Protein AF-A0A952E6E7-F1 (afdb_monomer)

pLDDT: mean 78.13, std 19.63, range [36.59, 94.69]

Secondary structure (DSSP, 8-state):
------------S---S-TT----HHHHHHHH-TT-HHHHHHHHHHHHHTT-HHHHHHHHHHHHHTT----HHHHHHHHHHTT---

Structure (mmCIF, N/CA/C/O backbone):
data_AF-A0A952E6E7-F1
#
_entry.id   AF-A0A952E6E7-F1
#
loop_
_atom_site.group_PDB
_atom_site.id
_atom_site.type_symbol
_atom_site.label_atom_id
_atom_site.label_alt_id
_atom_site.label_comp_id
_atom_site.label_asym_id
_atom_site.label_entity_id
_atom_site.label_seq_id
_atom_site.pdbx_PDB_ins_code
_atom_site.Cartn_x
_atom_site.Cartn_y
_atom_site.Cartn_z
_atom_site.occupancy
_atom_site.B_iso_or_equiv
_atom_site.auth_seq_id
_atom_site.auth_comp_id
_atom_site.auth_asym_id
_atom_site.auth_atom_id
_atom_site.pdbx_PDB_model_num
ATOM 1 N N . MET A 1 1 ? 53.517 -4.963 4.328 1.00 45.28 1 MET A N 1
ATOM 2 C CA . MET A 1 1 ? 52.901 -3.664 3.997 1.00 45.28 1 MET A CA 1
ATOM 3 C C . MET A 1 1 ? 51.665 -3.531 4.855 1.00 45.28 1 MET A C 1
ATOM 5 O O . MET A 1 1 ? 50.731 -4.304 4.700 1.00 45.28 1 MET A O 1
ATOM 9 N N . ILE A 1 2 ? 51.771 -2.671 5.859 1.00 43.81 2 ILE A N 1
ATOM 10 C CA . ILE A 1 2 ? 50.730 -2.356 6.832 1.00 43.81 2 ILE A CA 1
ATOM 11 C C . ILE A 1 2 ? 49.940 -1.140 6.341 1.00 43.81 2 ILE A C 1
ATOM 13 O O . ILE A 1 2 ? 50.540 -0.221 5.802 1.00 43.81 2 ILE A O 1
ATOM 17 N N . HIS A 1 3 ? 48.632 -1.202 6.587 1.00 36.59 3 HIS A N 1
ATOM 18 C CA . HIS A 1 3 ? 47.691 -0.125 6.902 1.00 36.59 3 HIS A CA 1
ATOM 19 C C . HIS A 1 3 ? 47.528 1.113 5.997 1.00 36.59 3 HIS A C 1
ATOM 21 O O . HIS A 1 3 ? 48.441 1.897 5.790 1.00 36.59 3 HIS A O 1
ATOM 27 N N . GLU A 1 4 ? 46.238 1.313 5.687 1.00 52.12 4 GLU A N 1
ATOM 28 C CA . GLU A 1 4 ? 45.490 2.576 5.763 1.00 52.12 4 GLU A CA 1
ATOM 29 C C . GLU A 1 4 ? 45.546 3.517 4.557 1.00 52.12 4 GLU A C 1
ATOM 31 O O . GLU A 1 4 ? 46.513 4.230 4.342 1.00 52.12 4 GLU A O 1
ATOM 36 N N . GLU A 1 5 ? 44.411 3.625 3.858 1.00 45.47 5 GLU A N 1
ATOM 37 C CA . GLU A 1 5 ? 43.840 4.954 3.646 1.00 45.47 5 GLU A CA 1
ATOM 38 C C . GLU A 1 5 ? 42.309 4.884 3.584 1.00 45.47 5 GLU A C 1
ATOM 40 O O . GLU A 1 5 ? 41.688 4.298 2.695 1.00 45.47 5 GLU A O 1
ATOM 45 N N . LYS A 1 6 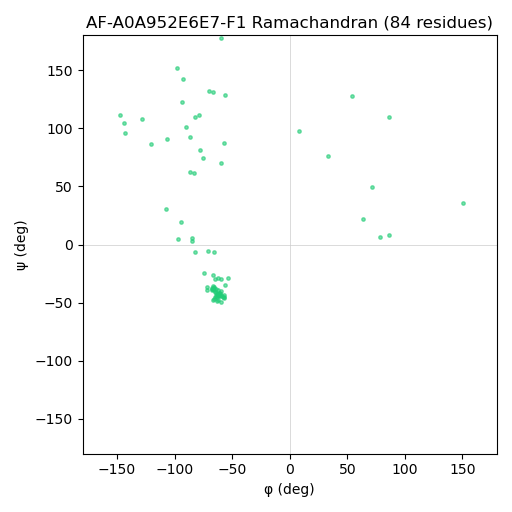? 41.703 5.459 4.619 1.00 64.69 6 LYS A N 1
ATOM 46 C CA . LYS A 1 6 ? 40.273 5.668 4.789 1.00 64.69 6 LYS A CA 1
ATOM 47 C C . LYS A 1 6 ? 39.970 7.040 4.180 1.00 64.69 6 LYS A C 1
ATOM 49 O O . LYS A 1 6 ? 40.212 8.048 4.832 1.00 64.69 6 LYS A O 1
ATOM 54 N N . SER A 1 7 ? 39.428 7.093 2.967 1.00 45.56 7 SER A N 1
ATOM 55 C CA . SER A 1 7 ? 38.990 8.357 2.358 1.00 45.56 7 SER A CA 1
ATOM 56 C C . SER A 1 7 ? 37.465 8.428 2.361 1.00 45.56 7 SER A C 1
ATOM 58 O O . SER A 1 7 ? 36.763 7.925 1.489 1.00 45.56 7 SER A O 1
ATOM 60 N N . HIS A 1 8 ? 36.979 9.000 3.460 1.00 55.72 8 HIS A N 1
ATOM 61 C CA . HIS A 1 8 ? 35.597 9.339 3.764 1.00 55.72 8 HIS A CA 1
ATOM 62 C C . HIS A 1 8 ? 35.251 10.635 3.014 1.00 55.72 8 HIS A C 1
ATOM 64 O O . HIS A 1 8 ? 35.768 11.695 3.360 1.00 55.72 8 HIS A O 1
ATOM 70 N N . VAL A 1 9 ? 34.373 10.572 2.010 1.00 50.75 9 VAL A N 1
ATOM 71 C CA . VAL A 1 9 ? 33.744 11.765 1.419 1.00 50.75 9 VAL A CA 1
ATOM 72 C C . VAL A 1 9 ? 32.231 11.649 1.583 1.00 50.75 9 VAL A C 1
ATOM 74 O O . VAL A 1 9 ? 31.528 11.113 0.739 1.00 50.75 9 VAL A O 1
ATOM 77 N N . LEU A 1 10 ? 31.785 12.106 2.754 1.00 42.78 10 LEU A N 1
ATOM 78 C CA . LEU A 1 10 ? 30.581 12.903 3.006 1.00 42.78 10 LEU A CA 1
ATOM 79 C C . LEU A 1 10 ? 29.357 12.642 2.103 1.00 42.78 10 LEU A C 1
ATOM 81 O O . LEU A 1 10 ? 28.984 13.491 1.296 1.00 42.78 10 LEU A O 1
ATOM 85 N N . GLU A 1 11 ? 28.649 11.539 2.343 1.00 47.72 11 GLU A N 1
ATOM 86 C CA . GLU A 1 11 ? 27.198 11.500 2.127 1.00 47.72 11 GLU A CA 1
ATOM 87 C C . GLU A 1 11 ? 26.526 11.831 3.471 1.00 47.72 11 GLU A C 1
ATOM 89 O O . GLU A 1 11 ? 26.844 11.231 4.496 1.00 47.72 11 GLU A O 1
ATOM 94 N N . GLY A 1 12 ? 25.692 12.877 3.499 1.00 43.91 12 GLY A N 1
ATOM 95 C CA . GLY A 1 12 ? 25.110 13.451 4.722 1.00 43.91 12 GLY A CA 1
ATOM 96 C C . GLY A 1 12 ? 24.248 12.476 5.545 1.00 43.91 12 GLY A C 1
ATOM 97 O O . GLY A 1 12 ? 24.024 11.339 5.135 1.00 43.91 12 GLY A O 1
ATOM 98 N N . PRO A 1 13 ? 23.711 12.898 6.707 1.00 48.81 13 PRO A N 1
ATOM 99 C CA . PRO A 1 13 ? 22.923 12.025 7.571 1.00 48.81 13 PRO A CA 1
ATOM 100 C C . PRO A 1 13 ? 21.527 11.803 6.975 1.00 48.81 13 PRO A C 1
ATOM 102 O O . PRO A 1 13 ? 20.548 12.368 7.443 1.00 48.81 13 PRO A O 1
ATOM 105 N N . GLN A 1 14 ? 21.418 10.994 5.924 1.00 43.03 14 GLN A N 1
ATOM 106 C CA . GLN A 1 14 ? 20.148 10.490 5.420 1.00 43.03 14 GLN A CA 1
ATOM 107 C C . GLN A 1 14 ? 20.335 9.062 4.927 1.00 43.03 14 GLN A C 1
ATOM 109 O O . GLN A 1 14 ? 20.899 8.848 3.860 1.00 43.03 14 GLN A O 1
ATOM 114 N N . LYS A 1 15 ? 19.842 8.121 5.742 1.00 46.38 15 LYS A N 1
ATOM 115 C CA . LYS A 1 15 ? 19.338 6.765 5.426 1.00 46.38 15 LYS A CA 1
ATOM 116 C C . LYS A 1 15 ? 19.544 5.790 6.592 1.00 46.38 15 LYS A C 1
ATOM 118 O O . LYS A 1 15 ? 19.707 4.597 6.397 1.00 46.38 15 LYS A O 1
ATOM 123 N N . THR A 1 16 ? 19.417 6.249 7.833 1.00 41.88 16 THR A N 1
ATOM 124 C CA . THR A 1 16 ? 19.013 5.360 8.932 1.00 41.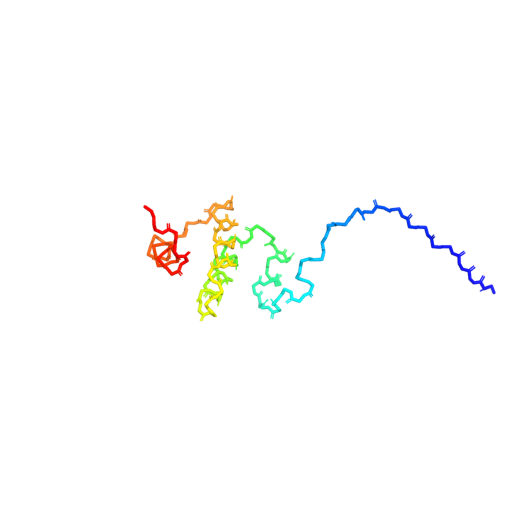88 16 THR A CA 1
ATOM 125 C C . THR A 1 16 ? 17.489 5.297 8.992 1.00 41.88 16 THR A C 1
ATOM 127 O O . THR A 1 16 ? 16.862 5.693 9.967 1.00 41.88 16 THR A O 1
ATOM 130 N N . VAL A 1 17 ? 16.858 4.805 7.926 1.00 46.41 17 VAL A N 1
ATOM 131 C CA . VAL A 1 17 ? 15.459 4.378 7.990 1.00 46.41 17 VAL A CA 1
ATOM 132 C C . VAL A 1 17 ? 15.423 2.976 7.413 1.00 46.41 17 VAL A C 1
ATOM 134 O O . VAL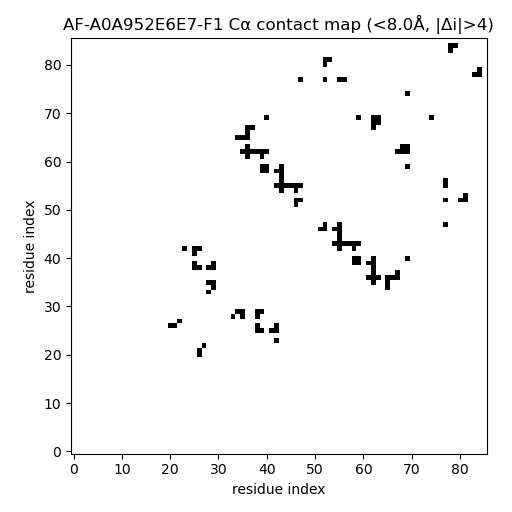 A 1 17 ? 15.579 2.782 6.214 1.00 46.41 17 VAL A O 1
ATOM 137 N N . SER A 1 18 ? 15.215 1.987 8.278 1.00 48.12 18 SER A N 1
ATOM 138 C CA . SER A 1 18 ? 14.828 0.621 7.910 1.00 48.12 18 SER A CA 1
ATOM 139 C C . SER A 1 18 ? 15.875 -0.277 7.227 1.00 48.12 18 SER A C 1
ATOM 141 O O . SER A 1 18 ? 15.559 -1.002 6.296 1.00 48.12 18 SER A O 1
ATOM 143 N N . GLU A 1 19 ? 17.091 -0.391 7.765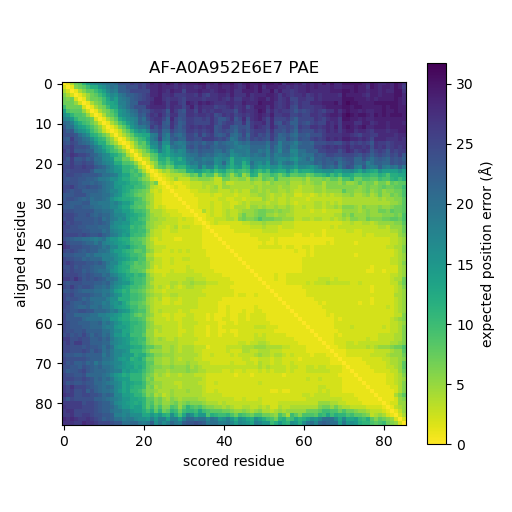 1.00 42.44 19 GLU A N 1
ATOM 144 C CA . GLU A 1 19 ? 18.015 -1.481 7.368 1.00 42.44 19 GLU A CA 1
ATOM 145 C C . GLU A 1 19 ? 17.502 -2.891 7.776 1.00 42.44 19 GLU A C 1
ATOM 147 O O . GLU A 1 19 ? 18.015 -3.922 7.353 1.00 42.44 19 GLU A O 1
ATOM 152 N N . ALA A 1 20 ? 16.392 -2.944 8.525 1.00 44.56 20 ALA A N 1
ATOM 153 C CA . ALA A 1 20 ? 15.565 -4.130 8.745 1.00 44.56 20 ALA A CA 1
ATOM 154 C C . ALA A 1 20 ? 14.213 -4.057 8.001 1.00 44.56 20 ALA A C 1
ATOM 156 O O . ALA A 1 20 ? 13.212 -4.572 8.505 1.00 44.56 20 ALA A O 1
ATOM 157 N N . ALA A 1 21 ? 14.144 -3.385 6.840 1.00 48.31 21 ALA A N 1
ATOM 158 C CA . ALA A 1 21 ? 12.973 -3.335 5.962 1.00 48.31 21 ALA A CA 1
ATOM 159 C C . ALA A 1 21 ? 12.568 -4.756 5.556 1.00 48.31 21 ALA A C 1
ATOM 161 O O . ALA A 1 21 ? 13.041 -5.314 4.573 1.00 48.31 21 ALA A O 1
ATOM 162 N N . GLN A 1 22 ? 11.737 -5.356 6.406 1.00 56.81 22 GLN A N 1
ATOM 163 C CA . GLN A 1 22 ? 10.980 -6.592 6.272 1.00 56.81 22 GLN A CA 1
ATOM 164 C C . GLN A 1 22 ? 11.355 -7.383 5.014 1.00 56.81 22 GLN A C 1
ATOM 166 O O . GLN A 1 22 ? 10.855 -7.084 3.928 1.00 56.81 22 GLN A O 1
ATOM 171 N N . LYS A 1 23 ? 12.233 -8.391 5.176 1.00 62.19 23 LYS A N 1
ATOM 172 C CA . LYS A 1 23 ? 12.608 -9.401 4.163 1.00 62.19 23 LYS A CA 1
ATOM 173 C C . LYS A 1 23 ? 11.376 -10.197 3.725 1.00 62.19 23 LYS A C 1
ATOM 175 O O . LYS A 1 23 ? 11.198 -11.366 4.050 1.00 62.19 23 LYS A O 1
ATOM 180 N N . THR A 1 24 ? 10.491 -9.540 3.003 1.00 68.12 24 THR A N 1
ATOM 181 C CA . THR A 1 24 ? 9.349 -10.145 2.343 1.00 68.12 24 THR A CA 1
ATOM 182 C C . THR A 1 24 ? 9.730 -10.380 0.885 1.00 68.12 24 THR A C 1
ATOM 184 O O . THR A 1 24 ? 10.579 -9.660 0.347 1.00 68.12 24 THR A O 1
ATOM 187 N N . PRO A 1 25 ? 9.141 -11.384 0.219 1.00 75.44 25 PRO A N 1
ATOM 188 C CA . PRO A 1 25 ? 9.366 -11.602 -1.210 1.00 75.44 25 PRO A CA 1
ATOM 189 C C . PRO A 1 25 ? 9.092 -10.340 -2.047 1.00 75.44 25 PRO A C 1
ATOM 191 O O . PRO A 1 25 ? 9.760 -10.121 -3.053 1.00 75.44 25 PRO A O 1
ATOM 194 N N . PHE A 1 26 ? 8.195 -9.462 -1.586 1.00 81.62 26 PHE A N 1
ATOM 195 C CA . PHE A 1 26 ? 7.889 -8.190 -2.238 1.00 81.62 26 PHE A CA 1
ATOM 196 C C . PHE A 1 26 ? 9.049 -7.194 -2.198 1.00 81.62 26 PHE A C 1
ATOM 198 O O . PHE A 1 26 ? 9.299 -6.525 -3.192 1.00 81.62 26 PHE A O 1
ATOM 205 N N . THR A 1 27 ? 9.803 -7.128 -1.095 1.00 81.56 27 THR A N 1
ATOM 206 C CA . THR A 1 27 ? 10.980 -6.249 -0.997 1.00 81.56 27 THR A CA 1
ATOM 207 C C . THR A 1 27 ? 12.033 -6.636 -2.031 1.00 81.56 27 THR A C 1
ATOM 209 O O . THR A 1 27 ? 12.494 -5.776 -2.770 1.00 81.56 27 THR A O 1
ATOM 212 N N . LYS A 1 28 ? 12.314 -7.937 -2.187 1.00 83.00 28 LYS A N 1
ATOM 213 C CA . LYS A 1 28 ? 13.221 -8.424 -3.241 1.00 83.00 28 LYS A CA 1
ATOM 214 C C . LYS A 1 28 ? 12.700 -8.119 -4.646 1.00 83.00 28 LYS A C 1
ATOM 216 O O . LYS A 1 28 ? 13.479 -7.786 -5.530 1.00 83.00 28 LYS A O 1
ATOM 221 N N . ALA A 1 29 ? 11.391 -8.243 -4.865 1.00 83.62 29 ALA A N 1
ATOM 222 C CA . ALA A 1 29 ? 10.778 -7.936 -6.156 1.00 83.62 29 ALA A CA 1
ATOM 223 C C . ALA A 1 29 ? 10.884 -6.441 -6.506 1.00 83.62 29 ALA A C 1
ATOM 225 O O . ALA A 1 29 ? 11.130 -6.107 -7.662 1.00 83.62 29 ALA A O 1
ATOM 226 N N . ILE A 1 30 ? 10.756 -5.558 -5.512 1.00 85.62 30 ILE A N 1
ATOM 227 C CA . ILE A 1 30 ? 10.929 -4.107 -5.658 1.00 85.62 30 ILE A CA 1
ATOM 228 C C . ILE A 1 30 ? 12.406 -3.745 -5.866 1.00 85.62 30 ILE A C 1
ATOM 230 O O . ILE A 1 30 ? 12.708 -2.898 -6.698 1.00 85.62 30 ILE A O 1
ATOM 234 N N . GLU A 1 31 ? 13.335 -4.404 -5.171 1.00 85.19 31 GLU A N 1
ATOM 235 C CA . GLU A 1 31 ? 14.778 -4.230 -5.396 1.00 85.19 31 GLU A CA 1
ATOM 236 C C . GLU A 1 31 ? 15.191 -4.672 -6.807 1.00 85.19 31 GLU A C 1
ATOM 238 O O . GLU A 1 31 ? 15.959 -3.983 -7.474 1.00 85.19 31 GLU A O 1
ATOM 243 N N . ALA A 1 32 ? 14.655 -5.800 -7.285 1.00 87.31 32 ALA A N 1
ATOM 244 C CA . ALA A 1 32 ? 14.926 -6.314 -8.625 1.00 87.31 32 ALA A CA 1
ATOM 245 C C . ALA A 1 32 ? 14.251 -5.479 -9.725 1.00 87.31 32 ALA A C 1
ATOM 247 O O . ALA A 1 32 ? 14.811 -5.299 -10.806 1.00 87.31 32 ALA A O 1
ATOM 248 N N . ASN A 1 33 ? 13.040 -4.980 -9.471 1.00 83.31 33 ASN A N 1
ATOM 249 C CA . ASN A 1 33 ? 12.320 -4.099 -10.376 1.00 83.31 33 ASN A CA 1
ATOM 250 C C . ASN A 1 33 ? 11.529 -3.039 -9.587 1.00 83.31 33 ASN A C 1
ATOM 252 O O . ASN A 1 33 ? 10.367 -3.267 -9.233 1.00 83.31 33 ASN A O 1
ATOM 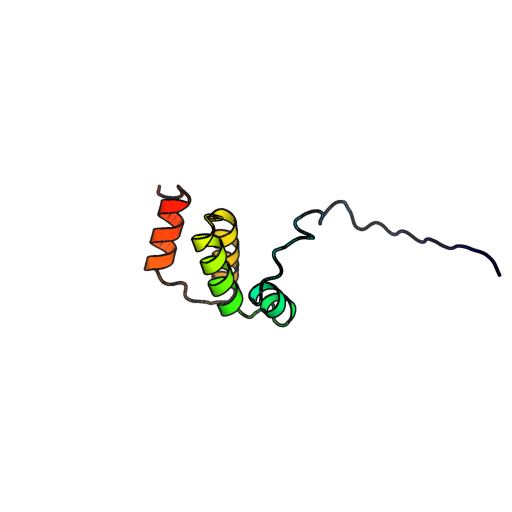256 N N . PRO A 1 34 ? 12.093 -1.833 -9.397 1.00 84.50 34 PRO A N 1
ATOM 257 C CA . PRO A 1 34 ? 11.435 -0.767 -8.641 1.00 84.50 34 PRO A CA 1
ATOM 258 C C . PRO A 1 34 ? 10.231 -0.168 -9.375 1.00 84.50 34 PRO A C 1
ATOM 260 O O . PRO A 1 34 ? 9.515 0.659 -8.825 1.00 84.50 34 PRO A O 1
ATOM 263 N N . ARG A 1 35 ? 9.976 -0.572 -10.625 1.00 87.81 35 ARG A N 1
ATOM 264 C CA . ARG A 1 35 ? 8.786 -0.175 -11.387 1.00 87.81 35 ARG A CA 1
ATOM 265 C C . ARG A 1 35 ? 7.676 -1.222 -11.324 1.00 87.81 35 ARG A C 1
ATOM 267 O O . ARG A 1 35 ? 6.645 -1.061 -11.979 1.00 87.81 35 ARG A O 1
ATOM 274 N N . LEU A 1 36 ? 7.858 -2.288 -10.543 1.00 90.00 36 LEU A N 1
ATOM 275 C CA . LEU A 1 36 ? 6.866 -3.340 -10.377 1.00 90.00 36 LEU A CA 1
ATOM 276 C C . LEU A 1 36 ? 5.761 -2.895 -9.418 1.00 90.00 36 LEU A C 1
ATOM 278 O O . LEU A 1 36 ? 5.726 -3.248 -8.242 1.00 90.00 36 LEU A O 1
ATOM 282 N N . ALA A 1 37 ? 4.818 -2.133 -9.953 1.00 90.88 37 ALA A N 1
ATOM 283 C CA . ALA A 1 37 ? 3.739 -1.529 -9.187 1.00 90.88 37 ALA A CA 1
ATOM 284 C C . ALA A 1 37 ? 2.847 -2.554 -8.448 1.00 90.88 37 ALA A C 1
ATOM 286 O O . ALA A 1 37 ? 2.338 -2.272 -7.365 1.00 90.88 37 ALA A O 1
ATOM 287 N N . ALA A 1 38 ? 2.715 -3.769 -8.995 1.00 90.12 38 ALA A N 1
ATOM 288 C CA . ALA A 1 38 ? 2.025 -4.878 -8.336 1.00 90.12 38 ALA A CA 1
ATOM 289 C C . ALA A 1 38 ? 2.723 -5.320 -7.034 1.00 90.12 38 ALA A C 1
ATOM 291 O O . ALA A 1 38 ? 2.046 -5.576 -6.045 1.00 90.12 38 ALA A O 1
ATOM 292 N N . ALA A 1 39 ? 4.062 -5.325 -6.989 1.00 91.00 39 ALA A N 1
ATOM 293 C CA . ALA A 1 39 ? 4.802 -5.707 -5.786 1.00 91.00 39 ALA A CA 1
ATOM 294 C C . ALA A 1 39 ? 4.603 -4.702 -4.643 1.00 91.00 39 ALA A C 1
ATOM 296 O O . ALA A 1 39 ? 4.486 -5.109 -3.490 1.00 91.00 39 ALA A O 1
ATOM 297 N N . TYR A 1 40 ? 4.495 -3.407 -4.961 1.00 92.50 40 TYR A N 1
ATOM 298 C CA . TYR A 1 40 ? 4.100 -2.390 -3.985 1.00 92.50 40 TYR A CA 1
ATOM 299 C C . TYR A 1 40 ? 2.681 -2.640 -3.462 1.00 92.50 40 TYR A C 1
ATOM 301 O O . TYR A 1 40 ? 2.464 -2.631 -2.257 1.00 92.50 40 TYR A O 1
ATOM 309 N N . TYR A 1 41 ? 1.716 -2.944 -4.336 1.00 94.56 41 TYR A N 1
ATOM 310 C CA . TYR A 1 41 ? 0.354 -3.268 -3.898 1.00 94.56 41 TYR A CA 1
ATOM 311 C C . TYR A 1 41 ? 0.293 -4.512 -2.994 1.00 94.56 41 TYR A C 1
ATOM 313 O O . TYR A 1 41 ? -0.379 -4.498 -1.961 1.00 94.56 41 TYR A O 1
ATOM 321 N N . ASP A 1 42 ? 1.014 -5.575 -3.342 1.00 92.81 42 ASP A N 1
ATOM 322 C CA . ASP A 1 42 ? 1.034 -6.799 -2.541 1.00 92.81 42 ASP A CA 1
ATOM 323 C C . ASP A 1 42 ? 1.719 -6.584 -1.186 1.00 92.81 42 ASP A C 1
ATOM 325 O O . ASP A 1 42 ? 1.245 -7.077 -0.157 1.00 92.81 42 ASP A O 1
ATOM 329 N N . ARG A 1 43 ? 2.785 -5.774 -1.155 1.00 93.00 43 ARG A N 1
ATOM 330 C CA . ARG A 1 43 ? 3.430 -5.361 0.095 1.00 93.00 43 ARG A CA 1
ATOM 331 C C . ARG A 1 43 ? 2.507 -4.483 0.943 1.00 93.00 43 ARG A C 1
ATOM 333 O O . ARG A 1 43 ? 2.399 -4.725 2.145 1.00 93.00 43 ARG A O 1
ATOM 340 N N . ALA A 1 44 ? 1.742 -3.580 0.327 1.00 94.06 44 ALA A N 1
ATOM 341 C CA . ALA A 1 44 ? 0.721 -2.790 1.010 1.00 94.06 44 ALA A CA 1
ATOM 342 C C . ALA A 1 44 ? -0.372 -3.664 1.640 1.00 94.06 44 ALA A C 1
ATOM 344 O O . ALA A 1 44 ? -0.774 -3.424 2.777 1.00 94.06 44 ALA A O 1
ATOM 345 N N . ASN A 1 45 ? -0.836 -4.704 0.939 1.00 93.94 45 ASN A N 1
ATOM 346 C CA . ASN A 1 45 ? -1.777 -5.679 1.497 1.00 93.94 45 ASN A CA 1
ATOM 347 C C . ASN A 1 45 ? -1.173 -6.418 2.700 1.00 93.94 45 ASN A C 1
ATOM 349 O O . ASN A 1 45 ? -1.847 -6.611 3.712 1.00 93.94 45 ASN A O 1
ATOM 353 N N . ALA A 1 46 ? 0.099 -6.820 2.614 1.00 92.50 46 ALA A N 1
ATOM 354 C CA . ALA A 1 46 ? 0.787 -7.473 3.723 1.00 92.50 46 ALA A CA 1
ATOM 355 C C . ALA A 1 46 ? 0.896 -6.548 4.946 1.00 92.50 46 ALA A C 1
ATOM 357 O O . ALA A 1 46 ? 0.611 -6.980 6.062 1.00 92.50 46 ALA A O 1
ATOM 358 N N . PHE A 1 47 ? 1.243 -5.275 4.745 1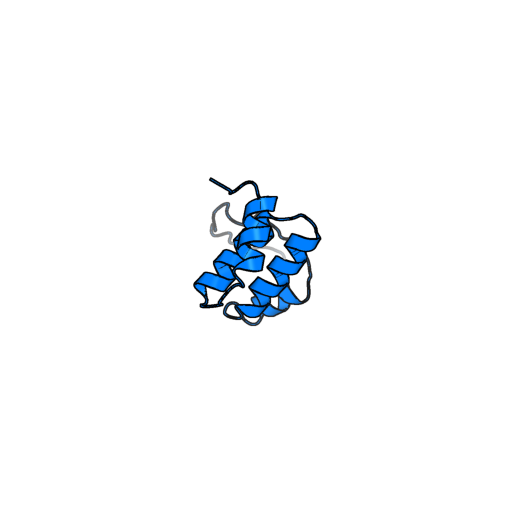.00 92.94 47 PHE A N 1
ATOM 359 C CA . PHE A 1 47 ? 1.262 -4.269 5.805 1.00 92.94 47 PHE A CA 1
ATOM 360 C C . PHE A 1 47 ? -0.125 -4.003 6.394 1.00 92.94 47 PHE A C 1
ATOM 362 O O . PHE A 1 47 ? -0.268 -3.956 7.613 1.00 92.94 47 PHE A O 1
ATOM 369 N N . TYR A 1 48 ? -1.157 -3.919 5.552 1.00 93.12 48 TYR A N 1
ATOM 370 C CA . TYR A 1 48 ? -2.545 -3.774 5.988 1.00 93.12 48 TYR A CA 1
ATOM 371 C C . TYR A 1 48 ? -2.965 -4.916 6.920 1.00 93.12 48 TYR A C 1
ATOM 373 O O . TYR A 1 48 ? -3.507 -4.668 7.993 1.00 93.12 48 TYR A O 1
ATOM 381 N N . ASN A 1 49 ? -2.645 -6.163 6.561 1.00 90.94 49 ASN A N 1
ATOM 382 C CA . ASN A 1 49 ? -2.954 -7.333 7.387 1.00 90.94 49 ASN A CA 1
ATOM 383 C C . ASN A 1 49 ? -2.171 -7.361 8.711 1.00 90.94 49 ASN A C 1
ATOM 385 O O . ASN A 1 49 ? -2.639 -7.947 9.683 1.00 90.94 49 ASN A O 1
ATOM 389 N N . LYS A 1 50 ? -0.994 -6.727 8.761 1.00 90.69 50 LYS A N 1
ATOM 390 C CA . LYS A 1 50 ? -0.198 -6.559 9.987 1.00 90.69 50 LYS A CA 1
ATOM 391 C C . LYS A 1 50 ? -0.658 -5.386 10.861 1.00 90.69 50 LYS A C 1
ATOM 393 O O . LYS A 1 50 ? -0.127 -5.215 11.952 1.00 90.69 50 LYS A O 1
ATOM 398 N N . GLY A 1 51 ? -1.601 -4.569 10.390 1.00 91.00 51 GLY A N 1
ATOM 399 C CA . GLY A 1 51 ? -2.000 -3.328 11.058 1.00 91.00 51 GLY A CA 1
ATOM 400 C C . GLY A 1 51 ? -1.037 -2.155 10.835 1.00 91.00 51 GLY A C 1
ATOM 401 O O . GLY A 1 51 ? -1.222 -1.088 11.412 1.00 91.00 51 GLY A O 1
ATOM 402 N N . GLU A 1 52 ? -0.023 -2.316 9.982 1.00 93.56 52 GLU A N 1
ATOM 403 C CA . GLU A 1 52 ? 0.956 -1.278 9.640 1.00 93.56 52 GLU A CA 1
ATOM 404 C C . GLU A 1 52 ? 0.396 -0.356 8.537 1.00 93.56 52 GLU A C 1
ATOM 406 O O . GLU A 1 52 ? 0.909 -0.286 7.419 1.00 93.56 52 GLU A O 1
ATOM 411 N N . TYR A 1 53 ? -0.711 0.333 8.826 1.00 93.19 53 TYR A N 1
ATOM 412 C CA . TYR A 1 53 ? -1.489 1.066 7.818 1.00 93.19 53 TYR A CA 1
ATOM 413 C C . TYR A 1 53 ? -0.745 2.246 7.180 1.00 93.19 53 TYR A C 1
ATOM 415 O O . TYR A 1 53 ? -1.003 2.572 6.023 1.00 93.19 53 TYR A O 1
ATOM 423 N N . GLU A 1 54 ? 0.181 2.882 7.897 1.00 91.19 54 GLU A N 1
ATOM 424 C CA . GLU A 1 54 ? 0.999 3.969 7.344 1.00 91.19 54 GLU A CA 1
ATOM 425 C C . GLU A 1 54 ? 1.924 3.461 6.235 1.00 91.19 54 GLU A C 1
ATOM 427 O O . GLU A 1 54 ? 1.919 4.009 5.136 1.00 91.19 54 GLU A O 1
ATOM 432 N N . LYS A 1 55 ? 2.618 2.342 6.470 1.00 91.06 55 LYS A N 1
ATOM 433 C CA . LYS A 1 55 ? 3.475 1.702 5.459 1.00 91.06 55 LYS A CA 1
ATOM 434 C C . LYS A 1 55 ? 2.670 1.168 4.281 1.00 91.06 55 LYS A C 1
ATOM 436 O O . LYS A 1 55 ? 3.097 1.271 3.136 1.00 91.06 55 LYS A O 1
ATOM 441 N N . ALA A 1 56 ? 1.473 0.640 4.547 1.00 93.81 56 ALA A N 1
ATOM 442 C CA . ALA A 1 56 ? 0.556 0.260 3.479 1.00 93.81 56 ALA A CA 1
ATOM 443 C C . ALA A 1 56 ? 0.190 1.464 2.594 1.00 93.81 56 ALA A C 1
ATOM 445 O O . ALA A 1 56 ? 0.128 1.322 1.377 1.00 93.81 56 ALA A O 1
ATOM 446 N N . TRP A 1 57 ? -0.022 2.647 3.180 1.00 93.75 57 TRP A N 1
ATOM 447 C CA . TRP A 1 57 ? -0.280 3.875 2.425 1.00 93.75 57 TRP A CA 1
ATOM 448 C C . TRP A 1 57 ? 0.908 4.306 1.567 1.00 93.75 57 TRP A C 1
ATOM 450 O O . TRP A 1 57 ? 0.704 4.600 0.393 1.00 93.75 57 TRP A O 1
ATOM 460 N N . GLU A 1 58 ? 2.123 4.288 2.113 1.00 93.12 58 GLU A N 1
ATOM 461 C CA . GLU A 1 58 ? 3.344 4.616 1.361 1.00 93.12 58 GLU A CA 1
ATOM 462 C C . GLU A 1 58 ? 3.507 3.717 0.127 1.00 93.12 58 GLU A C 1
ATOM 464 O O . GLU A 1 58 ? 3.750 4.196 -0.983 1.00 93.12 58 GLU A O 1
ATOM 469 N N . ASP A 1 59 ? 3.291 2.411 0.294 1.00 94.06 59 ASP A N 1
ATOM 470 C CA . ASP A 1 59 ? 3.346 1.455 -0.808 1.00 94.06 59 ASP A CA 1
ATOM 471 C C . ASP A 1 59 ? 2.219 1.663 -1.826 1.00 94.06 59 ASP A C 1
ATOM 473 O O . ASP A 1 59 ? 2.439 1.565 -3.035 1.00 94.06 59 ASP A O 1
ATOM 477 N N . ILE A 1 60 ? 1.009 1.994 -1.370 1.00 94.69 60 ILE A N 1
ATOM 478 C CA . ILE A 1 60 ? -0.097 2.358 -2.260 1.00 94.69 60 ILE A CA 1
ATOM 479 C C . ILE A 1 60 ? 0.234 3.598 -3.089 1.00 94.69 60 ILE A C 1
ATOM 481 O O . ILE A 1 60 ? -0.065 3.617 -4.286 1.00 94.69 60 ILE A O 1
ATOM 485 N N . ASP A 1 61 ? 0.850 4.614 -2.495 1.00 94.00 61 ASP A N 1
ATOM 486 C CA . ASP A 1 61 ? 1.229 5.836 -3.201 1.00 94.00 61 ASP A CA 1
ATOM 487 C C . ASP A 1 61 ? 2.337 5.563 -4.230 1.00 94.00 61 ASP A C 1
ATOM 489 O O . ASP A 1 61 ? 2.254 6.035 -5.371 1.00 94.00 61 ASP A O 1
ATOM 493 N N . GLY A 1 62 ? 3.304 4.704 -3.891 1.00 92.06 62 GLY A N 1
ATOM 494 C CA . GLY A 1 62 ? 4.300 4.188 -4.834 1.00 92.06 62 GLY A CA 1
ATOM 495 C C . GLY A 1 62 ? 3.665 3.426 -6.002 1.00 92.06 62 GLY A C 1
ATOM 496 O O . GLY A 1 62 ? 3.921 3.736 -7.168 1.00 92.06 62 GLY A O 1
ATOM 497 N N . ALA A 1 63 ? 2.758 2.487 -5.714 1.00 93.81 63 ALA A N 1
ATOM 498 C CA . ALA A 1 63 ? 2.042 1.721 -6.733 1.00 93.81 63 ALA A CA 1
ATOM 499 C C . ALA A 1 63 ? 1.259 2.639 -7.690 1.00 93.81 63 ALA A C 1
ATOM 501 O O . ALA A 1 63 ? 1.323 2.477 -8.911 1.00 93.81 63 ALA A O 1
ATOM 502 N N . ARG A 1 64 ? 0.549 3.638 -7.152 1.00 94.00 64 ARG A N 1
ATOM 503 C CA . ARG A 1 64 ? -0.220 4.614 -7.942 1.00 94.00 64 ARG A CA 1
ATOM 504 C C . ARG A 1 64 ? 0.668 5.483 -8.822 1.00 94.00 64 ARG A C 1
ATOM 506 O O . ARG A 1 64 ? 0.307 5.728 -9.970 1.00 94.00 64 ARG A O 1
ATOM 513 N N . SER A 1 65 ? 1.818 5.914 -8.307 1.00 92.81 65 SER A N 1
ATOM 514 C CA . SER A 1 65 ? 2.802 6.708 -9.057 1.00 92.81 65 SER A CA 1
ATOM 515 C C . SER A 1 65 ? 3.368 5.940 -10.255 1.00 92.81 65 SER A C 1
ATOM 517 O O . SER A 1 65 ? 3.681 6.527 -11.286 1.00 92.81 65 SER A O 1
ATOM 519 N N . LEU A 1 66 ? 3.422 4.611 -10.155 1.00 91.38 66 LEU A N 1
ATOM 520 C CA . LEU A 1 66 ? 3.804 3.707 -11.241 1.00 91.38 66 LEU A CA 1
ATOM 521 C C . LEU A 1 66 ? 2.637 3.342 -12.182 1.00 91.38 66 LEU A C 1
ATOM 523 O O . LEU A 1 66 ? 2.803 2.515 -13.077 1.00 91.38 66 LEU A O 1
ATOM 527 N N . GLY A 1 67 ? 1.458 3.944 -11.999 1.00 92.06 67 GLY A N 1
ATOM 528 C CA . GLY A 1 67 ? 0.273 3.716 -12.829 1.00 92.06 67 GLY A CA 1
ATOM 529 C C . GLY A 1 67 ? -0.587 2.522 -12.406 1.00 92.06 67 GLY A C 1
ATOM 530 O O . GLY A 1 67 ? -1.529 2.168 -13.117 1.00 92.06 67 GLY A O 1
ATOM 531 N N . TYR A 1 68 ? -0.316 1.897 -11.255 1.00 94.19 68 TYR A N 1
ATOM 532 C CA . TYR A 1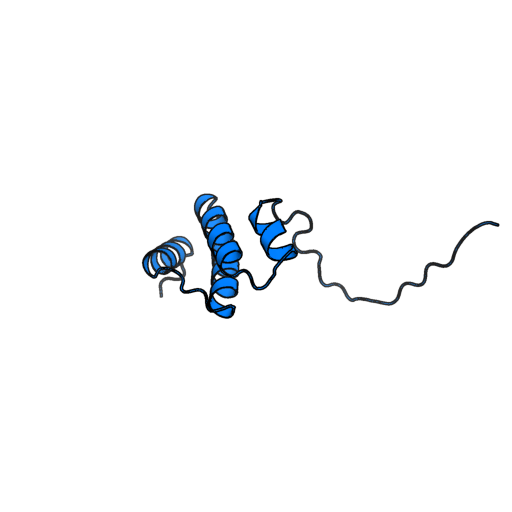 68 ? -1.161 0.812 -10.766 1.00 94.19 68 TYR A CA 1
ATOM 533 C C . TYR A 1 68 ? -2.514 1.328 -10.307 1.00 94.19 68 TYR A C 1
ATOM 535 O O . TYR A 1 68 ? -2.644 2.264 -9.510 1.00 94.19 68 TYR A O 1
ATOM 543 N N . ARG A 1 69 ? -3.556 0.648 -10.773 1.00 94.19 69 ARG A N 1
ATOM 544 C CA . ARG A 1 69 ? -4.924 0.961 -10.399 1.00 94.19 69 ARG A CA 1
ATOM 545 C C . ARG A 1 69 ? -5.293 0.225 -9.120 1.00 94.19 69 ARG A C 1
ATOM 547 O O . ARG A 1 69 ? -5.787 -0.898 -9.148 1.00 94.19 69 ARG A O 1
ATOM 554 N N . VAL A 1 70 ? -5.096 0.897 -7.992 1.00 93.06 70 VAL A N 1
ATOM 555 C CA . VAL A 1 70 ? -5.458 0.347 -6.683 1.00 93.06 70 VAL A CA 1
ATOM 556 C C . VAL A 1 70 ? -6.985 0.212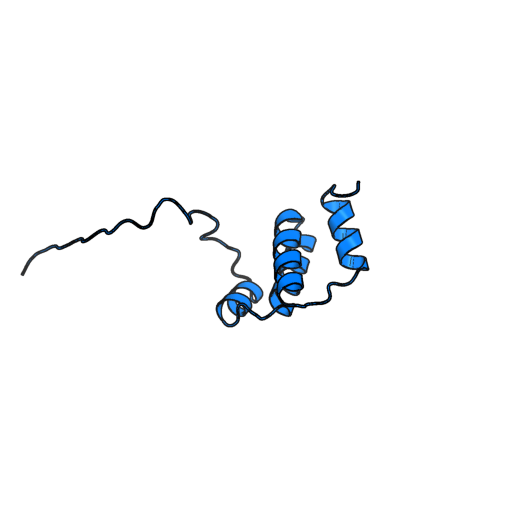 -6.573 1.00 93.06 70 VAL A C 1
ATOM 558 O O . VAL A 1 70 ? -7.712 1.170 -6.869 1.00 93.06 70 VAL A O 1
ATOM 561 N N . PRO A 1 71 ? -7.508 -0.948 -6.132 1.00 94.38 71 PRO A N 1
ATOM 562 C CA . PRO A 1 71 ? -8.939 -1.136 -5.943 1.00 94.38 71 PRO A CA 1
ATOM 563 C C . PRO A 1 71 ? -9.531 -0.090 -4.994 1.00 94.38 71 PRO A C 1
ATOM 565 O O . PRO A 1 71 ? -9.082 0.071 -3.858 1.00 94.38 71 PRO A O 1
ATOM 568 N N . LYS A 1 72 ? -10.612 0.578 -5.417 1.00 92.06 72 LYS A N 1
ATOM 569 C CA . LYS A 1 72 ? -11.302 1.590 -4.593 1.00 92.06 72 LYS A CA 1
ATOM 570 C C . LYS A 1 72 ? -11.750 1.039 -3.234 1.00 92.06 72 LYS A C 1
ATOM 572 O O . LYS A 1 72 ? -11.716 1.764 -2.245 1.00 92.06 72 LYS A O 1
ATOM 577 N N . LYS A 1 73 ? -12.143 -0.242 -3.181 1.00 92.44 73 LYS A N 1
ATOM 578 C CA . LYS A 1 73 ? -12.508 -0.936 -1.934 1.00 92.44 73 LYS A CA 1
ATOM 579 C C . LYS A 1 73 ? -11.338 -0.957 -0.947 1.00 92.44 73 LYS A C 1
ATOM 581 O O . LYS A 1 73 ? -11.545 -0.653 0.222 1.00 92.44 73 LYS A O 1
ATOM 586 N N . PHE A 1 74 ? -10.132 -1.261 -1.430 1.00 93.06 74 PHE A N 1
ATOM 587 C CA . PHE A 1 74 ? -8.926 -1.268 -0.608 1.00 93.06 74 PHE A CA 1
ATOM 588 C C . PHE A 1 74 ? -8.575 0.141 -0.130 1.00 93.06 74 PHE A C 1
ATOM 590 O O . PHE A 1 74 ? -8.412 0.342 1.064 1.00 93.06 74 PHE A O 1
ATOM 597 N N . LEU A 1 75 ? -8.581 1.138 -1.023 1.00 92.88 75 LEU A N 1
ATOM 598 C CA . LEU A 1 75 ? -8.326 2.538 -0.650 1.00 92.88 75 LEU A CA 1
ATOM 599 C C . LEU A 1 75 ? -9.294 3.040 0.426 1.00 92.88 75 LEU A C 1
ATOM 601 O O . LEU A 1 75 ? -8.878 3.694 1.375 1.00 92.88 75 LEU A O 1
ATOM 605 N N . LYS A 1 76 ? -10.586 2.719 0.296 1.00 93.50 76 LYS A N 1
ATOM 606 C CA . LYS A 1 76 ? -11.596 3.088 1.293 1.00 93.50 76 LYS A CA 1
ATOM 607 C C . LYS A 1 76 ? -11.334 2.397 2.633 1.00 93.50 76 LYS A C 1
ATOM 609 O O . LYS A 1 76 ? -11.409 3.048 3.668 1.00 93.50 76 LYS A O 1
ATOM 614 N N . ALA A 1 77 ? -11.020 1.102 2.609 1.00 93.19 77 ALA A N 1
ATOM 615 C CA . ALA A 1 77 ? -10.708 0.341 3.814 1.00 93.19 77 ALA A CA 1
ATOM 616 C C . ALA A 1 77 ? -9.455 0.884 4.511 1.00 93.19 77 ALA A C 1
ATOM 618 O O . ALA A 1 77 ? -9.503 1.151 5.707 1.00 93.19 77 ALA A O 1
ATOM 619 N N . LEU A 1 78 ? -8.379 1.108 3.755 1.00 93.06 78 LEU A N 1
ATOM 620 C CA . LEU A 1 78 ? -7.113 1.637 4.247 1.00 93.06 78 LEU A CA 1
ATOM 621 C C . LEU A 1 78 ? -7.278 3.053 4.822 1.00 93.06 78 LEU A C 1
ATOM 623 O O . LEU A 1 78 ? -6.795 3.320 5.914 1.00 93.06 78 LEU A O 1
ATOM 627 N N . ARG A 1 79 ? -8.038 3.931 4.152 1.00 92.25 79 ARG A N 1
ATOM 628 C CA . ARG A 1 79 ? -8.350 5.283 4.647 1.00 92.25 79 ARG A CA 1
ATOM 629 C C . ARG A 1 79 ? -9.088 5.265 5.985 1.00 92.25 79 ARG A C 1
ATOM 631 O O . ARG A 1 79 ? -8.757 6.049 6.870 1.00 92.25 79 ARG A O 1
ATOM 638 N N . LYS A 1 80 ? -10.073 4.371 6.114 1.00 92.06 80 LYS A N 1
ATOM 639 C CA . LYS A 1 80 ? -10.864 4.196 7.335 1.00 92.06 80 LYS A CA 1
ATOM 640 C C . LYS A 1 80 ? -9.999 3.741 8.506 1.00 92.06 80 LYS A C 1
ATOM 642 O O . LYS A 1 80 ? -10.067 4.332 9.577 1.00 92.06 80 LYS A O 1
ATOM 647 N N . VAL A 1 81 ? -9.171 2.714 8.307 1.00 90.25 81 VAL A N 1
ATOM 648 C CA . VAL A 1 81 ? -8.317 2.182 9.387 1.00 90.25 81 VAL A CA 1
ATOM 649 C C . VAL A 1 81 ? -7.131 3.089 9.712 1.00 90.25 81 VAL A C 1
ATOM 651 O O . VAL A 1 81 ? -6.651 3.069 10.837 1.00 90.25 81 VAL A O 1
ATOM 654 N N . SER A 1 82 ? -6.683 3.916 8.763 1.00 86.44 82 SER A N 1
ATOM 655 C CA . SER A 1 82 ? -5.613 4.890 8.986 1.00 86.44 82 SER A CA 1
ATOM 656 C C . SER A 1 82 ? -6.105 6.219 9.574 1.00 86.44 82 SER A C 1
ATOM 658 O O . SER A 1 82 ? -5.317 7.155 9.647 1.00 86.44 82 SER A O 1
ATOM 660 N N . GLY A 1 83 ? -7.401 6.366 9.882 1.00 83.62 83 GLY A N 1
ATOM 661 C CA . GLY A 1 83 ? -7.966 7.614 10.414 1.00 83.62 83 GLY A CA 1
ATOM 662 C C . GLY A 1 83 ? -7.887 8.813 9.459 1.00 83.62 83 GLY A C 1
ATOM 663 O O . GLY A 1 83 ? -7.938 9.952 9.903 1.00 83.62 83 GLY A O 1
ATOM 664 N N . ARG A 1 84 ? -7.755 8.576 8.145 1.00 76.31 84 ARG A N 1
ATOM 665 C CA . ARG A 1 84 ? -7.649 9.629 7.111 1.00 76.31 84 ARG A CA 1
ATOM 666 C C . ARG A 1 84 ? -9.007 9.969 6.482 1.00 76.31 84 ARG A C 1
ATOM 668 O O . ARG A 1 84 ? -9.067 10.456 5.354 1.00 76.31 84 ARG A O 1
ATOM 675 N N . GLU A 1 85 ? -10.105 9.623 7.148 1.00 66.12 85 GLU A N 1
ATOM 676 C CA . GLU A 1 85 ? -11.444 10.027 6.720 1.00 66.12 85 GLU A CA 1
ATOM 677 C C . GLU A 1 85 ? -11.701 11.453 7.216 1.00 66.12 85 GLU A C 1
ATOM 679 O O . GLU A 1 85 ? -11.821 11.677 8.416 1.00 66.12 85 GLU A O 1
ATOM 684 N N . GLY A 1 86 ? -11.730 12.398 6.275 1.00 52.69 86 GLY A N 1
ATOM 685 C CA . GLY A 1 86 ? -12.183 13.776 6.455 1.00 52.69 86 GLY A CA 1
ATOM 686 C C . GLY A 1 86 ? -13.303 14.077 5.476 1.00 52.69 86 GLY A C 1
ATOM 687 O O . GLY A 1 86 ? -13.267 13.493 4.362 1.00 52.69 86 GLY A O 1
#

Radius of gyrat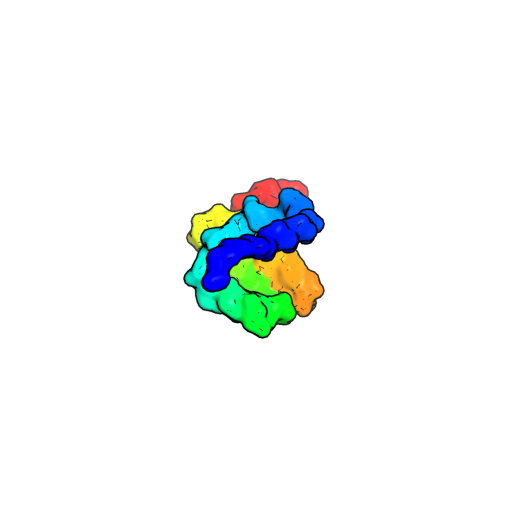ion: 17.84 Å; Cα contacts (8 Å, |Δi|>4): 70; chains: 1; bounding box: 65×25×24 Å

Solvent-accessible surface area (backbone atoms only — not comparable to full-atom values): 5304 Å² total; per-residue (Å²): 140,81,83,88,85,87,84,85,78,86,77,71,102,77,77,95,69,59,97,75,64,63,94,41,77,37,50,55,47,34,73,77,33,80,72,43,24,65,37,29,42,54,43,16,51,52,26,46,77,70,68,41,42,69,61,15,47,56,25,42,52,53,9,42,75,60,67,39,84,75,55,67,70,55,55,53,50,51,31,58,78,58,68,66,74,128

Foldseek 3Di:
DDDDDDDDDDDDPPDPDPPVVDPDPLVVVCVVPVLPLVSLQVVLVVCVVVLVLVSSVVSNVSSVVSVHDDDPVVVVVSCVSVVVDD

Mean predicted aligned error: 10.93 Å

Nearest PDB structures (foldseek):
  3fp2-assembly1_A  TM=8.149E-01  e=7.501E-02  Saccharomyces cerevisiae
  2e2e-assembly1_B  TM=7.502E-01  e=4.682E-01  Escherichia coli
  8c6j-assembly1_S  TM=5.489E-01  e=1.906E+00  Homo sapiens
  4gq2-assembly1_M  TM=5.427E-01  e=2.026E+00  Schizosaccharomyces pombe

Sequence (86 aa):
MIHEEKSHVLEGPQKTVSEAAQKTPFTKAIEANPRLAAAYYDRANAFYNKGEYEKAWEDIDGARSLGYRVPKKFLKALRKVSGREG